Protein AF-A0A5C3EIR3-F1 (afdb_monomer)

Solvent-accessible surface area (backbone atoms only — not comparable to full-atom values): 10620 Å² total; per-residue (Å²): 134,86,90,88,82,89,87,86,74,94,68,80,76,64,66,74,54,60,72,63,58,62,68,70,66,74,81,75,79,90,74,88,84,87,88,82,88,86,80,96,65,89,69,74,70,72,81,65,65,80,80,52,62,70,55,54,54,47,43,76,74,45,59,93,55,76,78,65,83,28,64,60,84,53,32,44,43,56,72,42,41,52,51,50,47,52,52,52,55,52,48,52,56,49,43,53,50,48,70,72,51,36,83,71,68,54,73,65,57,48,53,53,60,64,53,86,76,83,85,77,70,91,71,66,62,56,49,88,45,71,67,56,45,53,50,52,53,51,50,50,57,52,47,51,55,52,49,54,53,36,52,51,50,51,50,52,42,56,74,71,39,39,64,73,118

Sequence (165 aa):
MKLLSVAYSAGVLGIF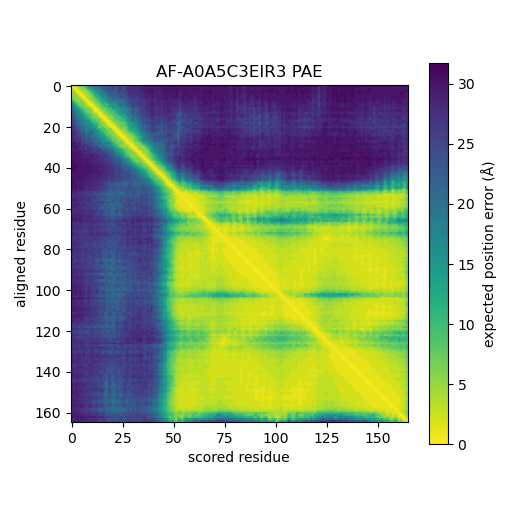VGILGSAAAVLRDHRIERRVYGSGAARRVSLAPPRLKWWDEYRALYYKKGTHPFLLGSYVVKPAYDYFRERINLLDAVRSTVLLQAQKLSPWERAVLSQPLRKWYTLGEEIESPHELDLVARNWQQDQVIMNRMEETISDIISRGALWA

Organism: NCBI:txid86804

Mean predicted aligned error: 14.61 Å

Secondary structure (DSSP, 8-state):
-------S---SSSTTTHHHHTTTGGGS-------------------PPPP-HHHHHHHHHTTT-PPPP-EETTEE-HHHHHHHHHHHHHHHHHHHHHHHH-S---HHHHHHHTSPPP------SB---HHHHHHHHHHHHHHHHHHHHHHHHHHHHHHTTTT--

pLDDT: mean 74.38, std 23.23, range [32.56, 96.69]

Foldseek 3Di:
DDDDDDDDDPDPPPPVVVVVVVVPPVPPPPDDDDDDDDDDDPPVPPVQDPPPPLLVVLCVLPQPPAQDDQDDDQFGVVVSLVSLLVNLVSLLVLLVVCVVQQPDDDPVLCVLSPDDQDNDDDDDRGHPDPVVVVVVVVSSVVNSVSSNSNSVSSVVCSNVVRSPD

Radius of gyration: 23.2 Å; Cα contacts (8 Å, |Δi|>4): 87; chains: 1; bounding box: 62×33×74 Å

Structure (mmCIF, N/CA/C/O backbone):
data_AF-A0A5C3EIR3-F1
#
_entry.id   AF-A0A5C3EIR3-F1
#
loop_
_atom_site.group_PDB
_atom_site.id
_atom_site.type_symbol
_atom_site.label_atom_id
_atom_site.label_alt_id
_atom_site.label_comp_id
_atom_site.label_asym_id
_atom_site.label_entity_id
_atom_site.label_seq_id
_atom_site.pdbx_PDB_ins_code
_atom_site.Cartn_x
_atom_site.Cartn_y
_atom_site.Cartn_z
_atom_site.occupancy
_atom_site.B_iso_or_equiv
_atom_site.auth_seq_id
_atom_site.auth_comp_id
_atom_site.auth_asym_id
_atom_site.auth_atom_id
_atom_site.pdbx_PDB_model_num
ATOM 1 N N . MET A 1 1 ? -34.088 3.383 -45.456 1.00 36.81 1 MET A N 1
ATOM 2 C CA . MET A 1 1 ? -33.790 1.933 -45.465 1.00 36.81 1 MET A CA 1
ATOM 3 C C . MET A 1 1 ? -32.778 1.639 -44.356 1.00 36.81 1 MET A C 1
ATOM 5 O O . MET A 1 1 ? -31.730 2.255 -44.397 1.00 36.81 1 MET A O 1
ATOM 9 N N . LYS A 1 2 ? -33.163 0.771 -43.393 1.00 35.75 2 LYS A N 1
ATOM 10 C CA . LYS A 1 2 ? -32.386 -0.091 -42.448 1.00 35.75 2 LYS A CA 1
ATOM 11 C C . LYS A 1 2 ? -31.146 0.520 -41.737 1.00 35.75 2 LYS A C 1
ATOM 13 O O . LYS A 1 2 ? -30.183 0.826 -42.416 1.00 35.75 2 LYS A O 1
ATOM 18 N N . LEU A 1 3 ? -31.129 0.853 -40.432 1.00 44.53 3 LEU A N 1
ATOM 19 C CA . LEU A 1 3 ? -31.209 0.095 -39.147 1.00 44.53 3 LEU A CA 1
ATOM 20 C C . LEU A 1 3 ? -30.038 -0.860 -38.815 1.00 44.53 3 LEU A C 1
ATOM 22 O O . LEU A 1 3 ? -29.705 -1.717 -39.627 1.00 44.53 3 LEU A O 1
ATOM 26 N N . LEU A 1 4 ? -29.608 -0.756 -37.537 1.00 40.31 4 LEU A N 1
ATOM 27 C CA . LEU A 1 4 ? -28.629 -1.518 -36.719 1.00 40.31 4 LEU A CA 1
ATOM 28 C C . LEU A 1 4 ? -27.206 -0.909 -36.700 1.00 40.31 4 LEU A C 1
ATOM 30 O O . LEU A 1 4 ? -26.658 -0.615 -37.748 1.00 40.31 4 LEU A O 1
ATOM 34 N N . SER A 1 5 ? -26.536 -0.667 -35.567 1.00 36.72 5 SER A N 1
ATOM 35 C CA . SER A 1 5 ? -26.696 -1.220 -34.218 1.00 36.72 5 SER A CA 1
ATOM 36 C C . SER A 1 5 ? -26.199 -0.239 -33.145 1.00 36.72 5 SER A C 1
ATOM 38 O O . SER A 1 5 ? -25.048 0.190 -33.153 1.00 36.72 5 SER A O 1
ATOM 40 N N . VAL A 1 6 ? -27.089 0.055 -32.201 1.00 48.62 6 VAL A N 1
ATOM 41 C CA . VAL A 1 6 ? -26.815 0.551 -30.849 1.00 48.62 6 VAL A CA 1
ATOM 42 C C . VAL A 1 6 ? -26.423 -0.651 -29.993 1.00 48.62 6 VAL A C 1
ATOM 44 O O . VAL A 1 6 ? -27.168 -1.623 -29.995 1.00 48.62 6 VAL A O 1
ATOM 47 N N . ALA A 1 7 ? -25.312 -0.569 -29.259 1.00 46.72 7 ALA A N 1
ATOM 48 C CA . ALA A 1 7 ? -25.118 -1.131 -27.912 1.00 46.72 7 ALA A CA 1
ATOM 49 C C . ALA A 1 7 ? -23.619 -1.187 -27.597 1.00 46.72 7 ALA A C 1
ATOM 51 O O . ALA A 1 7 ? -22.901 -1.903 -28.273 1.00 46.72 7 ALA A O 1
ATOM 52 N N . TYR A 1 8 ? -23.182 -0.412 -26.605 1.00 38.53 8 TYR A N 1
ATOM 53 C CA . TYR A 1 8 ? -22.148 -0.701 -25.593 1.00 38.53 8 TYR A CA 1
ATOM 54 C C . TYR A 1 8 ? -21.995 0.616 -24.804 1.00 38.53 8 TYR A C 1
ATOM 56 O O . TYR A 1 8 ? -21.283 1.535 -25.190 1.00 38.53 8 TYR A O 1
ATOM 64 N N . SER A 1 9 ? -22.924 0.860 -23.870 1.00 37.66 9 SER A N 1
ATOM 65 C CA . SER A 1 9 ? -22.756 0.601 -22.422 1.00 37.66 9 SER A CA 1
ATOM 66 C C . SER A 1 9 ? -22.207 1.848 -21.708 1.00 37.66 9 SER A C 1
ATOM 68 O O . SER A 1 9 ? -21.007 1.995 -21.537 1.00 37.66 9 SER A O 1
ATOM 70 N N . ALA A 1 10 ? -23.001 2.840 -21.291 1.00 41.22 10 ALA A N 1
ATOM 71 C CA . ALA A 1 10 ? -24.052 2.790 -20.257 1.00 41.22 10 ALA A CA 1
ATOM 72 C C . ALA A 1 10 ? -23.677 2.053 -18.943 1.00 41.22 10 ALA A C 1
ATOM 74 O O . ALA A 1 10 ? -24.547 1.799 -18.119 1.00 41.22 10 ALA A O 1
ATOM 75 N N . GLY A 1 11 ? -22.396 1.725 -18.722 1.00 37.22 11 GLY A N 1
ATOM 76 C CA . GLY A 1 11 ? -21.934 0.966 -17.547 1.00 37.22 11 GLY A CA 1
ATOM 77 C C . GLY A 1 11 ? -21.331 1.795 -16.408 1.00 37.22 11 GLY A C 1
ATOM 78 O O . GLY A 1 11 ? -21.118 1.267 -15.324 1.00 37.22 11 GLY A O 1
ATOM 79 N N . VAL A 1 12 ? -21.056 3.086 -16.615 1.00 40.94 12 VAL A N 1
ATOM 80 C CA . VAL A 1 12 ? -20.220 3.862 -15.673 1.00 40.94 12 VAL A CA 1
ATOM 81 C C . VAL A 1 12 ? -21.031 4.766 -14.732 1.00 40.94 12 VAL A C 1
ATOM 83 O O . VAL A 1 12 ? -20.538 5.151 -13.679 1.00 40.94 12 VAL A O 1
ATOM 86 N N . LEU A 1 13 ? -22.311 5.033 -15.021 1.00 36.94 13 LEU A N 1
ATOM 87 C CA . LEU A 1 13 ? -23.157 5.866 -14.148 1.00 36.94 13 LEU A CA 1
ATOM 88 C C . LEU A 1 13 ? -24.006 5.088 -13.122 1.00 36.94 13 LEU A C 1
ATOM 90 O O . LEU A 1 13 ? -24.631 5.703 -12.263 1.00 36.94 13 LEU A O 1
ATOM 94 N N . GLY A 1 14 ? -24.022 3.751 -13.168 1.00 34.28 14 GLY A N 1
ATOM 95 C CA . GLY A 1 14 ? -24.843 2.918 -12.273 1.00 34.28 14 GLY A CA 1
ATOM 96 C C . GLY A 1 14 ? -24.216 2.599 -10.910 1.00 34.28 14 GLY A C 1
ATOM 97 O O . GLY A 1 14 ? -24.922 2.191 -9.992 1.00 34.28 14 GLY A O 1
ATOM 98 N N . ILE A 1 15 ? -22.904 2.796 -10.744 1.00 43.31 15 ILE A N 1
ATOM 99 C CA . ILE A 1 15 ? -22.190 2.358 -9.531 1.00 43.31 15 ILE A CA 1
ATOM 100 C C . ILE A 1 15 ? -22.270 3.401 -8.401 1.00 43.31 15 ILE A C 1
ATOM 102 O O . ILE A 1 15 ? -22.259 3.039 -7.227 1.00 43.31 15 ILE A O 1
ATOM 106 N N . PHE A 1 16 ? -22.467 4.685 -8.717 1.00 38.62 16 PHE A N 1
ATOM 107 C CA . PHE A 1 16 ? -22.550 5.736 -7.692 1.00 38.62 16 PHE A CA 1
ATOM 108 C C . PHE A 1 16 ? -23.913 5.833 -6.984 1.00 38.62 16 PHE A C 1
ATOM 110 O O . PHE A 1 16 ? -23.990 6.387 -5.890 1.00 38.62 16 PHE A O 1
ATOM 117 N N . VAL A 1 17 ? -24.980 5.242 -7.535 1.00 42.56 17 VAL A N 1
ATOM 118 C CA . VAL A 1 17 ? -26.323 5.277 -6.916 1.00 42.56 17 VAL A CA 1
ATOM 119 C C . VAL A 1 17 ? -26.560 4.092 -5.960 1.00 42.56 17 VAL A C 1
ATOM 121 O O . VAL A 1 17 ? -27.359 4.197 -5.028 1.00 42.56 17 VAL A O 1
ATOM 124 N N . GLY A 1 18 ? -25.811 2.990 -6.095 1.00 34.69 18 GLY A N 1
ATOM 125 C CA . GLY A 1 18 ? -25.951 1.806 -5.229 1.00 34.69 18 GLY A CA 1
ATOM 126 C C . GLY A 1 18 ? -25.508 2.014 -3.772 1.00 34.69 18 GLY A C 1
ATOM 127 O O . GLY A 1 18 ? -26.026 1.362 -2.863 1.00 34.69 18 GLY A O 1
ATOM 128 N N . ILE A 1 19 ? -24.595 2.959 -3.528 1.00 44.84 19 ILE A N 1
ATOM 129 C CA . ILE A 1 19 ? -24.066 3.235 -2.181 1.00 44.84 19 ILE A CA 1
ATOM 130 C C . ILE A 1 19 ? -25.029 4.122 -1.370 1.00 44.84 19 ILE A C 1
ATOM 132 O O . ILE A 1 19 ? -25.118 3.972 -0.155 1.00 44.84 19 ILE A O 1
ATOM 136 N N . LEU A 1 20 ? -25.825 4.978 -2.023 1.00 42.44 20 LEU A N 1
ATOM 137 C CA . LEU A 1 20 ? -26.795 5.854 -1.345 1.00 42.44 20 LEU A CA 1
ATOM 138 C C . LEU A 1 20 ? -28.186 5.214 -1.174 1.00 42.44 20 LEU A C 1
ATOM 140 O O . LEU A 1 20 ? -28.851 5.470 -0.172 1.00 42.44 20 LEU A O 1
ATOM 144 N N . GLY A 1 21 ? -28.620 4.333 -2.086 1.00 32.56 21 GLY A N 1
ATOM 145 C CA . GLY A 1 21 ? -29.926 3.655 -1.985 1.00 32.56 21 GLY A CA 1
ATOM 146 C C . GLY A 1 21 ? -30.035 2.639 -0.837 1.00 32.56 21 GLY A C 1
ATOM 147 O O . GLY A 1 21 ? -31.119 2.409 -0.303 1.00 32.56 21 GLY A O 1
ATOM 148 N N . SER A 1 22 ? -28.906 2.078 -0.399 1.00 45.19 22 SER A N 1
ATOM 149 C CA . SER A 1 22 ? -28.861 1.068 0.668 1.00 45.19 22 SER A CA 1
ATOM 150 C C . SER A 1 22 ? -29.111 1.646 2.071 1.00 45.19 22 SER A C 1
ATOM 152 O O . SER A 1 22 ? -29.407 0.896 2.996 1.00 45.19 22 SER A O 1
ATOM 154 N N . ALA A 1 23 ? -29.044 2.972 2.238 1.00 41.47 23 ALA A N 1
ATOM 155 C CA . ALA A 1 23 ? -29.303 3.633 3.518 1.00 41.47 23 ALA A CA 1
ATOM 156 C C . ALA A 1 23 ? -30.805 3.841 3.805 1.00 41.47 23 ALA A C 1
ATOM 158 O O . ALA A 1 23 ? -31.204 3.902 4.965 1.00 41.47 23 ALA A O 1
ATOM 159 N N . ALA A 1 24 ? -31.659 3.913 2.775 1.00 41.22 24 ALA A N 1
ATOM 160 C CA . ALA A 1 24 ? -33.085 4.216 2.948 1.00 41.22 24 ALA A CA 1
ATOM 161 C C . ALA A 1 24 ? -33.969 2.971 3.172 1.00 41.22 24 ALA A C 1
ATOM 163 O O . ALA A 1 24 ? -35.040 3.075 3.767 1.00 41.22 24 ALA A O 1
ATOM 164 N N . ALA A 1 25 ? -33.534 1.784 2.735 1.00 41.75 25 ALA A N 1
ATOM 165 C CA . ALA A 1 25 ? -34.332 0.556 2.839 1.00 41.75 25 ALA A CA 1
ATOM 166 C C . ALA A 1 25 ? -34.239 -0.147 4.210 1.00 41.75 25 ALA A C 1
ATOM 168 O O . ALA A 1 25 ? -35.088 -0.972 4.537 1.00 41.75 25 ALA A O 1
ATOM 169 N N . VAL A 1 26 ? -33.250 0.198 5.041 1.00 44.34 26 VAL A N 1
ATOM 170 C CA . VAL A 1 26 ? -32.975 -0.481 6.325 1.00 44.34 26 VAL A CA 1
ATOM 171 C C . VAL A 1 26 ? -33.913 -0.034 7.462 1.00 44.34 26 VAL A C 1
ATOM 173 O O . VAL A 1 26 ? -33.954 -0.659 8.516 1.00 44.34 26 VAL A O 1
ATOM 176 N N . LEU A 1 27 ? -34.747 0.992 7.258 1.00 43.38 27 LEU A N 1
ATOM 177 C CA . LEU A 1 27 ? -35.650 1.514 8.296 1.00 43.38 27 LEU A CA 1
ATOM 178 C C . LEU A 1 27 ? -37.071 0.923 8.297 1.00 43.38 27 LEU A C 1
ATOM 180 O O . LEU A 1 27 ? -37.909 1.399 9.061 1.00 43.38 27 LEU A O 1
ATOM 184 N N . ARG A 1 28 ? -37.383 -0.092 7.474 1.00 39.91 28 ARG A N 1
ATOM 185 C CA . ARG A 1 28 ? -38.780 -0.548 7.309 1.00 39.91 28 ARG A CA 1
ATOM 186 C C . ARG A 1 28 ? -39.146 -1.932 7.840 1.00 39.91 28 ARG A C 1
ATOM 188 O O . ARG A 1 28 ? -40.328 -2.250 7.787 1.00 39.91 28 ARG A O 1
ATOM 195 N N . ASP A 1 29 ? -38.218 -2.703 8.405 1.00 39.00 29 ASP A N 1
ATOM 196 C CA . ASP A 1 29 ? -38.498 -4.112 8.740 1.00 39.00 29 ASP A CA 1
ATOM 197 C C . ASP A 1 29 ? -38.213 -4.480 10.207 1.00 39.00 29 ASP A C 1
ATOM 199 O O . ASP A 1 29 ? -37.536 -5.449 10.548 1.00 39.00 29 ASP A O 1
ATOM 203 N N . HIS A 1 30 ? -38.760 -3.674 11.119 1.00 37.44 30 HIS A N 1
ATOM 204 C CA . HIS A 1 30 ? -38.898 -4.039 12.529 1.00 37.44 30 HIS A CA 1
ATOM 205 C C . HIS A 1 30 ? -40.366 -4.193 12.900 1.00 37.44 30 HIS A C 1
ATOM 207 O O . HIS A 1 30 ? -40.964 -3.387 13.615 1.00 37.44 30 HIS A O 1
ATOM 213 N N . ARG A 1 31 ? -40.951 -5.292 12.435 1.00 44.78 31 ARG A N 1
ATOM 214 C CA . ARG A 1 31 ? -42.140 -5.861 13.054 1.00 44.78 31 ARG A CA 1
ATOM 215 C C . ARG A 1 31 ? -42.058 -7.375 12.929 1.00 44.78 31 ARG A C 1
ATOM 217 O O . ARG A 1 31 ? -41.754 -7.846 11.846 1.00 44.78 31 ARG A O 1
ATOM 224 N N . ILE A 1 32 ? -42.445 -8.067 14.013 1.00 37.16 32 ILE A N 1
ATOM 225 C CA . ILE A 1 32 ? -42.736 -9.517 14.089 1.00 37.16 32 ILE A CA 1
ATOM 226 C C . ILE A 1 32 ? -41.440 -10.336 14.336 1.00 37.16 32 ILE A C 1
ATOM 228 O O . ILE A 1 32 ? -40.509 -10.258 13.557 1.00 37.16 32 ILE A O 1
ATOM 232 N N . GLU A 1 33 ? -41.213 -11.084 15.424 1.00 35.44 33 GLU A N 1
ATOM 233 C CA . GLU A 1 33 ? -42.087 -11.695 16.430 1.00 35.44 33 GLU A CA 1
ATOM 234 C C . GLU A 1 33 ? -41.281 -12.079 17.693 1.00 35.44 33 GLU A C 1
ATOM 236 O O . GLU A 1 33 ? -40.107 -12.441 17.627 1.00 35.44 33 GLU A O 1
ATOM 241 N N . ARG A 1 34 ? -41.930 -12.019 18.865 1.00 45.19 34 ARG A N 1
ATOM 242 C CA . ARG A 1 34 ? -41.465 -12.649 20.114 1.00 45.19 34 ARG A CA 1
ATOM 243 C C . ARG A 1 34 ? -42.017 -14.076 20.216 1.00 45.19 34 ARG A C 1
ATOM 245 O O . ARG A 1 34 ? -43.145 -14.303 19.790 1.00 45.19 34 ARG A O 1
ATOM 252 N N . ARG A 1 35 ? -41.306 -14.895 21.014 1.00 37.91 35 ARG A N 1
ATOM 253 C CA . ARG A 1 35 ? -41.561 -16.271 21.530 1.00 37.91 35 ARG A CA 1
ATOM 254 C C . ARG A 1 35 ? -40.723 -17.307 20.753 1.00 37.91 35 ARG A C 1
ATOM 256 O O . ARG A 1 35 ? -40.674 -17.241 19.542 1.00 37.91 35 ARG A O 1
ATOM 263 N N . VAL A 1 36 ? -39.990 -18.250 21.354 1.00 38.78 36 VAL A N 1
ATOM 264 C CA . VAL A 1 36 ? -40.241 -19.094 22.539 1.00 38.78 36 VAL A CA 1
ATOM 265 C C . VAL A 1 36 ? -38.909 -19.481 23.233 1.00 38.78 36 VAL A C 1
ATOM 267 O O . VAL A 1 36 ? -37.853 -19.519 22.612 1.00 38.78 36 VAL A O 1
ATOM 270 N N . TYR A 1 37 ? -39.012 -19.758 24.537 1.00 37.47 37 TYR A N 1
ATOM 271 C CA . TYR A 1 37 ? -38.039 -20.304 25.498 1.00 37.47 37 TYR A CA 1
ATOM 272 C C . TYR A 1 37 ? -37.248 -21.560 25.062 1.00 37.47 37 TYR A C 1
ATOM 274 O O . TYR A 1 37 ? -37.804 -22.430 24.400 1.00 37.47 37 TYR A O 1
ATOM 282 N N . GLY A 1 38 ? -36.047 -21.756 25.639 1.00 34.69 38 GLY A N 1
ATOM 283 C CA . GLY A 1 38 ? -35.585 -23.105 26.019 1.00 34.69 38 GLY A CA 1
ATOM 284 C C . GLY A 1 38 ? -34.084 -23.420 25.915 1.00 34.69 38 GLY A C 1
ATOM 285 O O . GLY A 1 38 ? -33.557 -23.608 24.829 1.00 34.69 38 GLY A O 1
ATOM 286 N N . SER A 1 39 ? -33.464 -23.657 27.078 1.00 38.12 39 SER A N 1
ATOM 287 C CA . SER A 1 39 ? -32.216 -24.411 27.327 1.00 38.12 39 SER A CA 1
ATOM 288 C C . SER A 1 39 ? -30.853 -23.715 27.119 1.00 38.12 39 SER A C 1
ATOM 290 O O . SER A 1 39 ? -30.321 -23.562 26.028 1.00 38.12 39 SER A O 1
ATOM 292 N N . GLY A 1 40 ? -30.222 -23.367 28.244 1.00 43.53 40 GLY A N 1
ATOM 293 C CA . GLY A 1 40 ? -29.176 -24.252 28.766 1.00 43.53 40 GLY A CA 1
ATOM 294 C C . GLY A 1 40 ? -27.875 -24.387 27.978 1.00 43.53 40 GLY A C 1
ATOM 295 O O . GLY A 1 40 ? -27.232 -25.421 28.071 1.00 43.53 40 GLY A O 1
ATOM 296 N N . ALA A 1 41 ? -27.443 -23.364 27.254 1.00 38.25 41 ALA A N 1
ATOM 297 C CA . ALA A 1 41 ? -26.027 -23.153 26.999 1.00 38.25 41 ALA A CA 1
ATOM 298 C C . ALA A 1 41 ? -25.824 -21.652 26.866 1.00 38.25 41 ALA A C 1
ATOM 300 O O . ALA A 1 41 ? -26.372 -21.029 25.957 1.00 38.25 41 ALA A O 1
ATOM 301 N N . ALA A 1 42 ? -25.026 -21.060 27.753 1.00 41.06 42 ALA A N 1
ATOM 302 C CA . ALA A 1 42 ? -24.407 -19.780 27.465 1.00 41.06 42 ALA A CA 1
ATOM 303 C C . ALA A 1 42 ? -23.459 -20.007 26.280 1.00 41.06 42 ALA A C 1
ATOM 305 O O . ALA A 1 42 ? -22.248 -20.158 26.439 1.00 41.06 42 ALA A O 1
ATOM 306 N N . ARG A 1 43 ? -24.026 -20.082 25.067 1.00 38.00 43 ARG A N 1
ATOM 307 C CA . ARG A 1 43 ? -23.308 -19.807 23.837 1.00 38.00 43 ARG A CA 1
ATOM 308 C C . ARG A 1 43 ? -22.777 -18.413 24.103 1.00 38.00 43 ARG A C 1
ATOM 310 O O . ARG A 1 43 ? -23.543 -17.451 24.110 1.00 38.00 43 ARG A O 1
ATOM 317 N N . ARG A 1 44 ? -21.484 -18.315 24.418 1.00 39.16 44 ARG A N 1
ATOM 318 C CA . ARG A 1 44 ? -20.749 -17.079 24.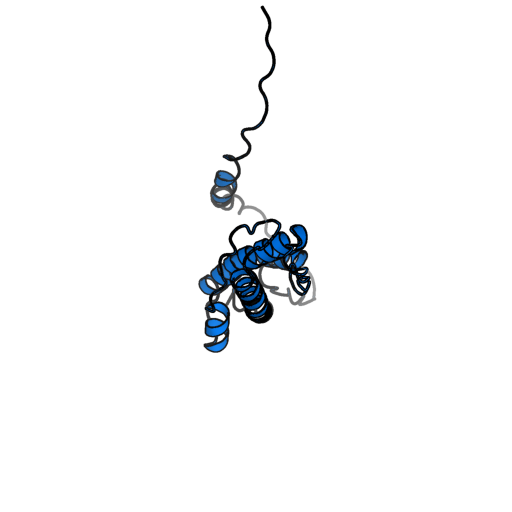208 1.00 39.16 44 ARG A CA 1
ATOM 319 C C . ARG A 1 44 ? -20.986 -16.807 22.733 1.00 39.16 44 ARG A C 1
ATOM 321 O O . ARG A 1 44 ? -20.346 -17.420 21.883 1.00 39.16 44 ARG A O 1
ATOM 328 N N . VAL A 1 45 ? -22.014 -16.016 22.431 1.00 35.59 45 VAL A N 1
ATOM 329 C CA . VAL A 1 45 ? -22.129 -15.347 21.153 1.00 35.59 45 VAL A CA 1
ATOM 330 C C . VAL A 1 45 ? -20.843 -14.564 21.150 1.00 35.59 45 VAL A C 1
ATOM 332 O O . VAL A 1 45 ? -20.686 -13.610 21.908 1.00 35.59 45 VAL A O 1
ATOM 335 N N . SER A 1 46 ? -19.852 -15.109 20.450 1.00 40.34 46 SER A N 1
ATOM 336 C 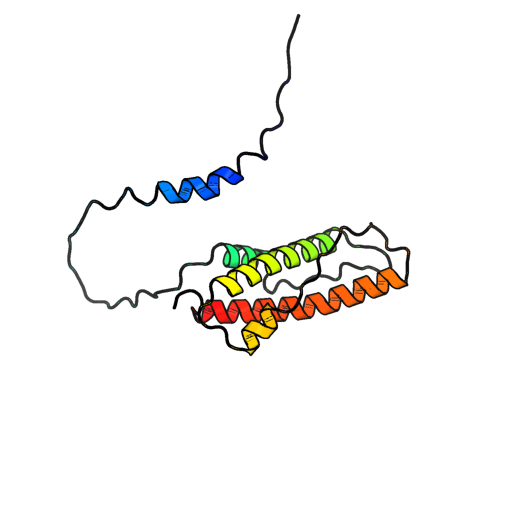CA . SER A 1 46 ? -18.685 -14.347 20.088 1.00 40.34 46 SER A CA 1
ATOM 337 C C . SER A 1 46 ? -19.285 -13.110 19.446 1.00 40.34 46 SER A C 1
ATOM 339 O O . SER A 1 46 ? -19.862 -13.198 18.361 1.00 40.34 46 SER A O 1
ATOM 341 N N . LEU A 1 47 ? -19.245 -11.993 20.175 1.00 42.09 47 LEU A N 1
ATOM 342 C CA . LEU A 1 47 ? -19.402 -10.642 19.659 1.00 42.09 47 LEU A CA 1
ATOM 343 C C . LEU A 1 47 ? -18.186 -10.408 18.763 1.00 42.09 47 LEU A C 1
ATOM 345 O O . LEU A 1 47 ? -17.350 -9.551 19.028 1.00 42.09 47 LEU A O 1
ATOM 349 N N . ALA A 1 48 ? -18.021 -11.279 17.765 1.00 47.88 48 ALA A N 1
ATOM 350 C CA . ALA A 1 48 ? -17.028 -11.124 16.748 1.00 47.88 48 ALA A CA 1
ATOM 351 C C . ALA A 1 48 ? -17.364 -9.767 16.139 1.00 47.88 48 ALA A C 1
ATOM 353 O O . ALA A 1 48 ? -18.517 -9.564 15.734 1.00 47.88 48 ALA A O 1
ATOM 354 N N . PRO A 1 49 ? -16.415 -8.826 16.159 1.00 53.81 49 PRO A N 1
ATOM 355 C CA . PRO A 1 49 ? -16.651 -7.521 15.589 1.00 53.81 49 PRO A CA 1
ATOM 356 C C . PRO A 1 49 ? -17.220 -7.665 14.168 1.00 53.81 49 PRO A C 1
ATOM 358 O O . PRO A 1 49 ? -16.850 -8.626 13.477 1.00 53.81 49 PRO A O 1
ATOM 361 N N . PRO A 1 50 ? -18.128 -6.770 13.729 1.00 56.56 50 PRO A N 1
ATOM 362 C CA . PRO A 1 50 ? -18.689 -6.824 12.387 1.00 56.56 50 PRO A CA 1
ATOM 363 C C . PRO A 1 50 ? -17.568 -7.040 11.369 1.00 56.56 50 PRO A C 1
ATOM 365 O O . PRO A 1 50 ? -16.526 -6.386 11.429 1.00 56.56 50 PRO A O 1
ATOM 368 N N . ARG A 1 51 ? -17.740 -8.002 10.458 1.00 62.66 51 ARG A N 1
ATOM 369 C CA . ARG A 1 51 ? -16.713 -8.271 9.450 1.00 62.66 51 ARG A CA 1
ATOM 370 C C . ARG A 1 51 ? -16.531 -7.029 8.588 1.00 62.66 51 ARG A C 1
ATOM 372 O O . ARG A 1 51 ? -17.468 -6.563 7.940 1.00 62.66 51 ARG A O 1
ATOM 379 N N . LEU A 1 52 ? -15.317 -6.496 8.588 1.00 74.25 52 LEU A N 1
ATOM 380 C CA . LEU A 1 52 ? -14.926 -5.389 7.730 1.00 74.25 52 LEU A CA 1
ATOM 381 C C . LEU A 1 52 ? -14.793 -5.945 6.322 1.00 74.25 52 LEU A C 1
ATOM 383 O O . LEU A 1 52 ? -13.731 -6.434 5.950 1.00 74.25 52 LEU A O 1
ATOM 387 N N . LYS A 1 53 ? -15.884 -5.899 5.554 1.00 80.25 53 LYS A N 1
ATOM 388 C CA . LYS A 1 53 ? -15.932 -6.471 4.203 1.00 80.25 53 LYS A CA 1
ATOM 389 C C . LYS A 1 53 ? -14.746 -6.010 3.345 1.00 80.25 53 LYS A C 1
ATOM 391 O O . LYS A 1 53 ? -14.107 -6.833 2.705 1.00 80.25 53 LYS A O 1
ATOM 396 N N . TRP A 1 54 ? -14.389 -4.729 3.435 1.00 82.38 54 TRP A N 1
ATOM 397 C CA . TRP A 1 54 ? -13.234 -4.147 2.748 1.00 82.38 54 TRP A CA 1
ATOM 398 C C . TRP A 1 54 ? -11.888 -4.739 3.199 1.00 82.38 54 TRP A C 1
ATOM 400 O O . TRP A 1 54 ? -10.980 -4.890 2.386 1.00 82.38 54 TRP A O 1
ATOM 410 N N . TRP A 1 55 ? -11.736 -5.092 4.479 1.00 87.94 55 TRP A N 1
ATOM 411 C CA . TRP A 1 55 ? -10.505 -5.695 5.000 1.00 87.94 55 TRP A CA 1
ATOM 412 C C . TRP A 1 55 ? -10.399 -7.146 4.571 1.00 87.94 55 TRP A C 1
ATOM 414 O O . TRP A 1 55 ? -9.325 -7.596 4.193 1.00 87.94 55 TRP A O 1
ATOM 424 N N . ASP A 1 56 ? -11.513 -7.872 4.615 1.00 86.56 56 ASP A N 1
ATOM 425 C CA . ASP A 1 56 ? -11.572 -9.258 4.168 1.00 86.56 56 ASP A CA 1
ATOM 426 C C . ASP A 1 56 ? -11.288 -9.352 2.658 1.00 86.56 56 ASP A C 1
ATOM 428 O O . ASP A 1 56 ? -10.500 -10.201 2.241 1.00 86.56 56 ASP A O 1
ATOM 432 N N . GLU A 1 57 ? -11.844 -8.439 1.853 1.00 84.62 57 GLU A N 1
ATOM 433 C CA . GLU A 1 57 ? -11.547 -8.298 0.420 1.00 84.62 57 GLU A CA 1
ATOM 434 C C . GLU A 1 57 ? -10.063 -7.981 0.184 1.00 84.62 57 GLU A C 1
ATOM 436 O O . GLU A 1 57 ? -9.389 -8.693 -0.565 1.00 84.62 57 GLU A O 1
ATOM 441 N N . TYR A 1 58 ? -9.516 -6.981 0.885 1.00 88.00 58 TYR A N 1
ATOM 442 C CA . TYR A 1 58 ? -8.092 -6.652 0.811 1.00 88.00 58 TYR A CA 1
ATOM 443 C C . TYR A 1 58 ? -7.210 -7.849 1.182 1.00 88.00 58 TYR A C 1
ATOM 445 O O . TYR A 1 58 ? -6.261 -8.185 0.473 1.00 88.00 58 TYR A O 1
ATOM 453 N N . ARG A 1 59 ? -7.529 -8.534 2.284 1.00 88.81 59 ARG A N 1
ATOM 454 C CA . ARG A 1 59 ? -6.760 -9.679 2.773 1.00 88.81 59 ARG A CA 1
ATOM 455 C C . ARG A 1 59 ? -6.788 -10.854 1.820 1.00 88.81 59 ARG A C 1
ATOM 457 O O . ARG A 1 59 ? -5.754 -11.488 1.624 1.00 88.81 59 ARG A O 1
ATOM 464 N N . ALA A 1 60 ? -7.949 -11.143 1.241 1.00 86.88 60 ALA A N 1
ATOM 465 C CA . ALA A 1 60 ? -8.093 -12.204 0.258 1.00 86.88 60 ALA A CA 1
ATOM 466 C C . ALA A 1 60 ? -7.204 -11.953 -0.967 1.00 86.88 60 ALA A C 1
ATOM 468 O O . ALA A 1 60 ? -6.664 -12.903 -1.535 1.00 86.88 60 ALA A O 1
ATOM 469 N N . LEU A 1 61 ? -7.006 -10.690 -1.352 1.00 85.25 61 LEU A N 1
ATOM 470 C CA . LEU A 1 61 ? -6.232 -10.317 -2.532 1.00 85.25 61 LEU A CA 1
ATOM 471 C C . LEU A 1 61 ? -4.738 -10.117 -2.259 1.00 85.25 61 LEU A C 1
ATOM 473 O O . LEU A 1 61 ? -3.945 -10.601 -3.063 1.00 85.25 61 LEU A O 1
ATOM 477 N N . TYR A 1 62 ? -4.354 -9.505 -1.132 1.00 87.19 62 TYR A N 1
ATOM 478 C CA . TYR A 1 62 ? -3.015 -8.918 -0.955 1.00 87.19 62 TYR A CA 1
ATOM 479 C C . TYR A 1 62 ? -2.277 -9.271 0.341 1.00 87.19 62 TYR A C 1
ATOM 481 O O . TYR A 1 62 ? -1.049 -9.348 0.341 1.00 87.19 62 TYR A O 1
ATOM 489 N N . TYR A 1 63 ? -2.982 -9.475 1.454 1.00 80.38 63 TYR A N 1
ATOM 490 C CA . TYR A 1 63 ? -2.331 -9.580 2.766 1.00 80.38 63 TYR A CA 1
ATOM 491 C C . TYR A 1 63 ? -1.399 -10.789 2.853 1.00 80.38 63 TYR A C 1
ATOM 493 O O . TYR A 1 63 ? -1.801 -11.918 2.564 1.00 80.38 63 TYR A O 1
ATOM 501 N N . LYS A 1 64 ? -0.148 -10.547 3.269 1.00 76.31 64 LYS A N 1
ATOM 502 C CA . LYS A 1 64 ? 0.943 -11.545 3.318 1.00 76.31 64 LYS A CA 1
ATOM 503 C C . LYS A 1 64 ? 1.274 -12.222 1.982 1.00 76.31 64 LYS A C 1
ATOM 505 O O . LYS A 1 64 ? 2.121 -13.113 1.943 1.00 76.31 64 LYS A O 1
ATOM 510 N N . LYS A 1 65 ? 0.672 -11.789 0.875 1.00 74.38 65 LYS A N 1
ATOM 511 C CA . LYS A 1 65 ? 1.101 -12.158 -0.472 1.00 74.38 65 LYS A CA 1
ATOM 512 C C . LYS A 1 65 ? 2.197 -11.171 -0.841 1.00 74.38 65 LYS A C 1
ATOM 514 O O . LYS A 1 65 ? 1.914 -10.033 -1.214 1.00 74.38 65 LYS A O 1
ATOM 519 N N . GLY A 1 66 ? 3.452 -11.567 -0.618 1.00 68.94 66 GLY A N 1
ATOM 520 C CA . GLY A 1 66 ? 4.613 -10.730 -0.932 1.00 68.94 66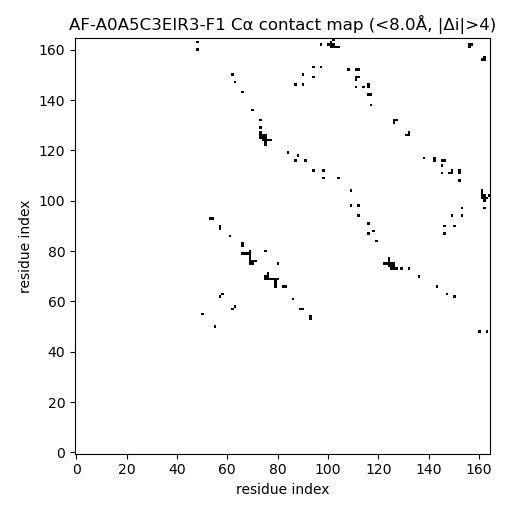 GLY A CA 1
ATOM 521 C C . GLY A 1 66 ? 4.508 -10.143 -2.342 1.00 68.94 66 GLY A C 1
ATOM 522 O O . GLY A 1 66 ? 3.900 -10.748 -3.224 1.00 68.94 66 GLY A O 1
ATOM 523 N N . THR A 1 67 ? 5.056 -8.951 -2.575 1.00 72.12 67 THR A N 1
ATOM 524 C CA . THR A 1 67 ? 5.137 -8.453 -3.952 1.00 72.12 67 THR A CA 1
ATOM 525 C C . THR A 1 67 ? 6.383 -8.994 -4.614 1.00 72.12 67 THR A C 1
ATOM 527 O O . THR A 1 67 ? 7.482 -8.877 -4.066 1.00 72.12 67 THR A O 1
ATOM 530 N N . HIS A 1 68 ? 6.224 -9.522 -5.817 1.00 78.69 68 HIS A N 1
ATOM 531 C CA . HIS A 1 68 ? 7.368 -9.822 -6.656 1.00 78.69 68 HIS A CA 1
ATOM 532 C C . HIS A 1 68 ? 8.055 -8.514 -7.081 1.00 78.69 68 HIS A C 1
ATOM 534 O O . HIS A 1 68 ? 7.361 -7.518 -7.311 1.00 78.69 68 HIS A O 1
ATOM 540 N N . PRO A 1 69 ? 9.397 -8.490 -7.184 1.00 85.31 69 PRO A N 1
ATOM 541 C CA . PRO A 1 69 ? 10.092 -7.394 -7.845 1.00 85.31 69 PRO A CA 1
ATOM 542 C C . PRO A 1 69 ? 9.493 -7.176 -9.237 1.00 85.31 69 PRO A C 1
ATOM 544 O O . PRO A 1 69 ? 9.322 -8.134 -9.991 1.00 85.31 69 PRO A O 1
ATOM 547 N N . PHE A 1 70 ? 9.159 -5.929 -9.570 1.00 88.94 70 PHE A N 1
ATOM 548 C CA . PHE A 1 70 ? 8.620 -5.582 -10.888 1.00 88.94 70 PHE A CA 1
ATOM 549 C C . PHE A 1 70 ? 9.670 -4.989 -11.832 1.00 88.94 70 PHE A C 1
ATOM 551 O O . PHE A 1 70 ? 9.340 -4.660 -12.966 1.00 88.94 70 PHE A O 1
ATOM 558 N N . LEU A 1 71 ? 10.917 -4.838 -11.380 1.00 89.50 71 LEU A N 1
ATOM 559 C CA . LEU A 1 71 ? 12.039 -4.385 -12.200 1.00 89.50 71 LEU A CA 1
ATOM 560 C C . LEU A 1 71 ? 12.926 -5.575 -12.571 1.00 89.50 71 LEU A C 1
ATOM 562 O O . LEU A 1 71 ? 13.367 -6.316 -11.689 1.00 89.50 71 LEU A O 1
ATOM 566 N N . LEU A 1 72 ? 13.209 -5.727 -13.864 1.00 89.25 72 LEU A N 1
ATOM 567 C CA . LEU A 1 72 ? 14.170 -6.679 -14.416 1.00 89.25 72 LEU A CA 1
ATOM 568 C C . LEU A 1 72 ? 15.195 -5.904 -15.253 1.00 89.25 72 LEU A C 1
ATOM 570 O O . LEU A 1 72 ? 15.000 -5.667 -16.443 1.00 89.25 72 LEU A O 1
ATOM 574 N N . GLY A 1 73 ? 16.277 -5.458 -14.613 1.00 89.44 73 GLY A N 1
ATOM 575 C CA . GLY A 1 73 ? 17.154 -4.451 -15.217 1.00 89.44 73 GLY A CA 1
ATOM 576 C C . GLY A 1 73 ? 16.402 -3.127 -15.391 1.00 89.44 73 GLY A C 1
ATOM 577 O O . GLY A 1 73 ? 15.770 -2.667 -14.443 1.00 89.44 73 GLY A O 1
ATOM 578 N N . SER A 1 74 ? 16.449 -2.539 -16.591 1.00 90.00 74 SER A N 1
ATOM 579 C CA . SER A 1 74 ? 15.666 -1.350 -16.968 1.00 90.00 74 SER A CA 1
ATOM 580 C C . SER A 1 74 ? 14.201 -1.657 -17.308 1.00 90.00 74 SER A C 1
ATOM 582 O O . SER A 1 74 ? 13.395 -0.732 -17.407 1.00 90.00 74 SER A O 1
ATOM 584 N N . TYR A 1 75 ? 13.831 -2.931 -17.473 1.00 93.56 75 TYR A N 1
ATOM 585 C CA . TYR A 1 7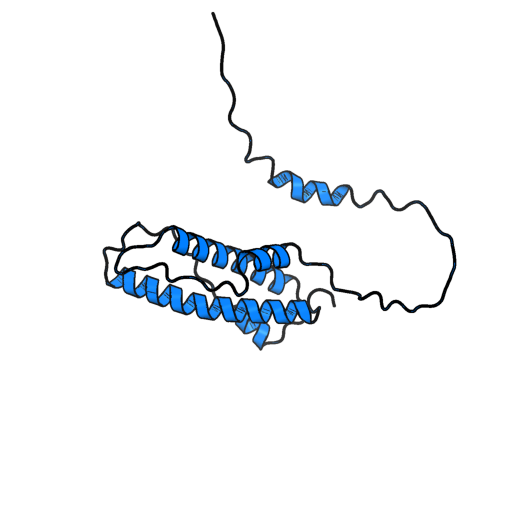5 ? 12.485 -3.320 -17.889 1.00 93.56 75 TYR A CA 1
ATOM 586 C C . TYR A 1 75 ? 11.511 -3.411 -16.719 1.00 93.56 75 TYR A C 1
ATOM 588 O O . TYR A 1 75 ? 11.824 -3.946 -15.650 1.00 93.56 75 TYR A O 1
ATOM 596 N N . VAL A 1 76 ? 10.286 -2.947 -16.957 1.00 92.56 76 VAL A N 1
ATOM 597 C CA . VAL A 1 76 ? 9.172 -3.035 -16.014 1.00 92.56 76 VAL A CA 1
ATOM 598 C C . VAL A 1 76 ? 8.311 -4.246 -16.360 1.00 92.56 76 VAL A C 1
ATOM 600 O O . VAL A 1 76 ? 7.635 -4.292 -17.387 1.00 92.56 76 VAL A O 1
ATOM 603 N N . VAL A 1 77 ? 8.256 -5.217 -15.452 1.00 94.44 77 VAL A N 1
ATOM 604 C CA . VAL A 1 77 ? 7.316 -6.339 -15.509 1.00 94.44 77 VAL A CA 1
ATOM 605 C C . VAL A 1 77 ? 5.918 -5.812 -15.173 1.00 94.44 77 VAL A C 1
ATOM 607 O O . VAL A 1 77 ? 5.503 -5.799 -14.011 1.00 94.44 77 VAL A O 1
ATOM 610 N N . LYS A 1 78 ? 5.192 -5.355 -16.202 1.00 91.62 78 LYS A N 1
ATOM 611 C CA . LYS A 1 78 ? 3.891 -4.671 -16.078 1.00 91.62 78 LYS A CA 1
ATOM 612 C C . LYS A 1 78 ? 2.900 -5.348 -15.126 1.00 91.62 78 LYS A C 1
ATOM 614 O O . LYS A 1 78 ? 2.419 -4.649 -14.239 1.00 91.62 78 LYS A O 1
ATOM 619 N N . PRO A 1 79 ? 2.652 -6.673 -15.189 1.00 91.75 79 PRO A N 1
ATOM 620 C CA . PRO A 1 79 ? 1.705 -7.309 -14.272 1.00 91.75 79 PRO A CA 1
ATOM 621 C C . PRO A 1 79 ? 2.109 -7.194 -12.796 1.00 91.75 79 PRO A C 1
ATOM 623 O O . PRO A 1 79 ? 1.264 -6.954 -11.937 1.00 91.75 79 PRO A O 1
ATOM 626 N N . ALA A 1 80 ? 3.403 -7.334 -12.487 1.00 91.12 80 ALA A N 1
ATOM 627 C CA . ALA A 1 80 ? 3.906 -7.206 -11.120 1.00 91.12 80 ALA A CA 1
ATOM 628 C C . ALA A 1 80 ? 3.851 -5.748 -10.636 1.00 91.12 80 ALA A C 1
ATOM 630 O O . ALA A 1 80 ? 3.522 -5.486 -9.478 1.00 91.12 80 ALA A O 1
ATOM 631 N N . TYR A 1 81 ? 4.133 -4.803 -11.535 1.00 92.88 81 TYR A N 1
ATOM 632 C CA . TYR A 1 81 ? 4.029 -3.373 -11.265 1.00 92.88 81 TYR A CA 1
ATOM 633 C C . TYR A 1 81 ? 2.577 -2.951 -10.991 1.00 92.88 81 TYR A C 1
ATOM 635 O O . TYR A 1 81 ? 2.305 -2.294 -9.985 1.00 92.88 81 TYR A O 1
ATOM 643 N N . ASP A 1 82 ? 1.637 -3.373 -11.839 1.00 91.75 82 ASP A N 1
ATOM 644 C CA . ASP A 1 82 ? 0.214 -3.072 -11.682 1.00 91.75 82 ASP A CA 1
ATOM 645 C C . ASP A 1 82 ? -0.345 -3.673 -10.393 1.00 91.75 82 ASP A C 1
ATOM 647 O O . ASP A 1 82 ? -1.024 -2.969 -9.648 1.00 91.75 82 ASP A O 1
ATOM 651 N N . TYR A 1 83 ? 0.025 -4.917 -10.068 1.00 91.62 83 TYR A N 1
ATOM 652 C CA . TYR A 1 83 ? -0.325 -5.551 -8.796 1.00 91.62 83 TYR A CA 1
ATOM 653 C C . TYR A 1 83 ? 0.171 -4.740 -7.590 1.00 91.62 83 TYR A C 1
ATOM 655 O O . TYR A 1 83 ? -0.570 -4.507 -6.634 1.00 91.62 83 TYR A O 1
ATOM 663 N N . PHE A 1 84 ? 1.424 -4.278 -7.622 1.00 92.88 84 PHE A N 1
ATOM 664 C CA . PHE A 1 84 ? 1.985 -3.462 -6.546 1.00 92.88 84 PHE A CA 1
ATOM 665 C C . PHE A 1 84 ? 1.279 -2.101 -6.420 1.00 92.88 84 PHE A C 1
ATOM 667 O O . PHE A 1 84 ? 0.917 -1.697 -5.312 1.00 92.88 84 PHE A O 1
ATOM 674 N N . ARG A 1 85 ? 1.020 -1.424 -7.545 1.00 92.62 85 ARG A N 1
ATOM 675 C CA . ARG A 1 85 ? 0.289 -0.151 -7.585 1.00 92.62 85 ARG A CA 1
ATOM 676 C C . ARG A 1 85 ? -1.154 -0.296 -7.097 1.00 92.62 85 ARG A C 1
ATOM 678 O O . ARG A 1 85 ? -1.654 0.572 -6.389 1.00 92.62 85 ARG A O 1
ATOM 685 N N . GLU A 1 86 ? -1.848 -1.367 -7.455 1.00 91.25 86 GLU A N 1
ATOM 686 C CA . GLU A 1 86 ? -3.204 -1.605 -6.959 1.00 91.25 86 GLU A CA 1
ATOM 687 C C . GLU A 1 86 ? -3.195 -1.854 -5.446 1.00 91.25 86 GLU A C 1
ATOM 689 O O . GLU A 1 86 ? -3.954 -1.220 -4.706 1.00 91.25 86 GLU A O 1
ATOM 694 N N . ARG A 1 87 ? -2.265 -2.691 -4.966 1.00 91.81 87 ARG A N 1
ATOM 695 C CA . ARG A 1 87 ? -2.105 -2.986 -3.537 1.00 91.81 87 ARG A CA 1
ATOM 696 C C . ARG A 1 87 ? -1.858 -1.725 -2.711 1.00 91.81 87 ARG A C 1
ATOM 698 O O . ARG A 1 87 ? -2.461 -1.593 -1.645 1.00 91.81 87 ARG A O 1
ATOM 705 N N . ILE A 1 88 ? -0.995 -0.813 -3.170 1.00 92.81 88 ILE A N 1
ATOM 706 C CA . ILE A 1 88 ? -0.689 0.418 -2.424 1.00 92.81 88 ILE A CA 1
ATOM 707 C C . ILE A 1 88 ? -1.900 1.357 -2.368 1.00 92.81 88 ILE A C 1
ATOM 709 O O . ILE A 1 88 ? -2.207 1.885 -1.303 1.00 92.81 88 ILE A O 1
ATOM 713 N N . ASN A 1 89 ? -2.644 1.494 -3.472 1.00 91.12 89 ASN A N 1
ATOM 714 C CA . ASN A 1 89 ? -3.842 2.334 -3.536 1.00 91.12 89 ASN A CA 1
ATOM 715 C C . ASN A 1 89 ? -4.952 1.809 -2.618 1.00 91.12 89 ASN A C 1
ATOM 717 O O . ASN A 1 89 ? -5.604 2.579 -1.913 1.00 91.12 89 ASN A O 1
ATOM 721 N N . LEU A 1 90 ? -5.160 0.491 -2.599 1.00 91.12 90 LEU A N 1
ATOM 722 C CA . LEU A 1 90 ? -6.145 -0.124 -1.715 1.00 91.12 90 LEU A CA 1
ATOM 723 C C . LEU A 1 90 ? -5.713 -0.046 -0.249 1.00 91.12 90 LEU A C 1
ATOM 725 O O . LEU A 1 90 ? -6.547 0.242 0.608 1.00 91.12 90 LEU A O 1
ATOM 729 N N . LEU A 1 91 ? -4.423 -0.235 0.052 1.00 92.81 91 LEU A N 1
ATOM 730 C CA . LEU A 1 91 ? -3.920 -0.074 1.417 1.00 92.81 91 LEU A CA 1
ATOM 731 C C . LEU A 1 91 ? -4.071 1.368 1.912 1.00 92.81 91 LEU A C 1
ATOM 733 O O . LEU A 1 91 ? -4.405 1.577 3.075 1.00 92.81 91 LEU A O 1
ATOM 737 N N . ASP A 1 92 ? -3.873 2.354 1.037 1.00 92.88 92 ASP A N 1
ATOM 738 C CA . ASP A 1 92 ? -4.097 3.766 1.343 1.00 92.88 92 ASP A CA 1
ATOM 739 C C . ASP A 1 92 ? -5.562 4.028 1.735 1.00 92.88 92 ASP A C 1
ATOM 741 O O . ASP A 1 92 ? -5.837 4.604 2.786 1.00 92.88 92 ASP A O 1
ATOM 745 N N . ALA A 1 93 ? -6.522 3.499 0.971 1.00 89.75 93 ALA A N 1
ATOM 746 C CA . ALA A 1 93 ? -7.943 3.601 1.314 1.00 89.75 93 ALA A CA 1
ATOM 747 C C . ALA A 1 93 ? -8.280 2.900 2.646 1.00 89.75 93 ALA A C 1
ATOM 749 O O . ALA A 1 93 ? -9.033 3.428 3.478 1.00 89.75 93 ALA A O 1
ATOM 750 N N . VAL A 1 94 ? -7.691 1.724 2.880 1.00 91.19 94 VAL A N 1
ATOM 751 C CA . VAL A 1 94 ? -7.844 0.968 4.127 1.00 91.19 94 VAL A CA 1
ATOM 752 C C . VAL A 1 94 ? -7.292 1.751 5.321 1.00 91.19 94 VAL A C 1
ATOM 754 O O . VAL A 1 94 ? -7.999 1.916 6.318 1.00 91.19 94 VAL A O 1
ATOM 757 N N . ARG A 1 95 ? -6.060 2.274 5.240 1.00 92.38 95 ARG A N 1
ATOM 758 C CA . ARG A 1 95 ? -5.441 3.005 6.357 1.00 92.38 95 ARG A CA 1
ATOM 759 C C . ARG A 1 95 ? -6.242 4.258 6.701 1.00 92.38 95 ARG A C 1
ATOM 761 O O . ARG A 1 95 ? -6.434 4.539 7.881 1.00 92.38 95 ARG A O 1
ATOM 768 N N . SER A 1 96 ? -6.755 4.977 5.697 1.00 90.38 96 SER A N 1
ATOM 769 C CA . SER A 1 96 ? -7.611 6.147 5.912 1.00 90.38 96 SER A CA 1
ATOM 770 C C . SER A 1 96 ? -8.895 5.767 6.643 1.00 90.38 96 SER A C 1
ATOM 772 O O . SER A 1 96 ? -9.286 6.447 7.587 1.00 90.38 96 SER A O 1
ATOM 774 N N . THR A 1 97 ? -9.511 4.646 6.268 1.00 89.69 97 THR A N 1
ATOM 775 C CA . THR A 1 97 ? -10.713 4.134 6.941 1.00 89.69 97 THR A CA 1
ATOM 776 C C . THR A 1 97 ? -10.431 3.800 8.406 1.00 89.69 97 THR A C 1
ATOM 778 O O . THR A 1 97 ? -11.183 4.213 9.287 1.00 89.69 97 THR A O 1
ATOM 781 N N . VAL A 1 98 ? -9.313 3.126 8.692 1.00 91.25 98 VAL A N 1
ATOM 782 C CA . VAL A 1 98 ? -8.903 2.789 10.066 1.00 91.25 98 VAL A CA 1
ATOM 783 C C . VAL A 1 98 ? -8.621 4.043 10.893 1.00 91.25 98 VAL A C 1
ATOM 785 O O . VAL A 1 98 ? -9.091 4.134 12.023 1.00 91.25 98 VAL A O 1
ATOM 788 N N . LEU A 1 99 ? -7.909 5.028 10.338 1.00 90.88 99 LEU A N 1
ATOM 789 C CA . LEU A 1 99 ? -7.631 6.299 11.018 1.00 90.88 99 LEU A CA 1
ATOM 790 C C . LEU A 1 99 ? -8.906 7.079 11.371 1.00 90.88 99 LEU A C 1
ATOM 792 O O . LEU A 1 99 ? -8.917 7.780 12.380 1.00 90.88 99 LEU A O 1
ATOM 796 N N . LEU A 1 100 ? -9.962 6.961 10.559 1.00 88.69 100 LEU A N 1
ATOM 797 C CA . LEU A 1 100 ? -11.250 7.619 10.795 1.00 88.69 100 LEU A CA 1
ATOM 798 C C . LEU A 1 100 ? -12.136 6.868 11.796 1.00 88.69 100 LEU A C 1
ATOM 800 O O . LEU A 1 100 ? -12.858 7.501 12.561 1.00 88.69 100 LEU A O 1
ATOM 804 N N . GLN A 1 101 ? -12.115 5.535 11.773 1.00 87.62 101 GLN A N 1
ATOM 805 C CA . GLN A 1 101 ? -13.035 4.702 12.557 1.00 87.62 101 GLN A CA 1
ATOM 806 C C . GLN A 1 101 ? -12.474 4.279 13.920 1.00 87.62 101 GLN A C 1
ATOM 808 O O . GLN A 1 101 ? -13.241 4.012 14.843 1.00 87.62 101 GLN A O 1
ATOM 813 N N . ALA A 1 102 ? -11.151 4.202 14.078 1.00 86.06 102 ALA A N 1
ATOM 814 C CA . ALA A 1 102 ? -10.548 3.747 15.324 1.00 86.06 102 ALA A CA 1
ATOM 815 C C . ALA A 1 102 ? -10.645 4.823 16.413 1.00 86.06 102 ALA A C 1
ATOM 817 O O . ALA A 1 102 ? -10.003 5.871 16.339 1.00 86.06 102 ALA A O 1
ATOM 818 N N . GLN A 1 103 ? -11.400 4.534 17.473 1.00 76.62 103 GLN A N 1
ATOM 819 C CA . GLN A 1 103 ? -11.595 5.475 18.579 1.00 76.62 103 GLN A CA 1
ATOM 820 C C . GLN A 1 103 ? -10.335 5.676 19.425 1.00 76.62 103 GLN A C 1
ATOM 822 O O . GLN A 1 103 ? -10.089 6.764 19.947 1.00 76.62 103 GLN A O 1
ATOM 827 N N . LYS A 1 104 ? -9.534 4.617 19.586 1.00 85.25 104 LYS A N 1
ATOM 828 C CA . LYS A 1 104 ? -8.319 4.622 20.406 1.00 85.25 104 LYS A CA 1
ATOM 829 C C . LYS A 1 104 ? -7.184 3.954 19.647 1.00 85.25 104 LYS A C 1
ATOM 831 O O . LYS A 1 104 ? -7.046 2.737 19.664 1.00 85.25 104 LYS A O 1
ATOM 836 N N . LEU A 1 105 ? -6.370 4.782 19.003 1.00 90.94 105 LEU A N 1
ATOM 837 C CA . LEU A 1 105 ? -5.072 4.386 18.467 1.00 90.94 105 LEU A CA 1
ATOM 838 C C . LEU A 1 105 ? -3.988 4.821 19.445 1.00 90.94 105 LEU A C 1
ATOM 840 O O . LEU A 1 105 ? -3.961 5.980 19.870 1.00 90.94 105 LEU A O 1
ATOM 844 N N . SER A 1 106 ? -3.076 3.915 19.768 1.00 93.94 106 SER A N 1
ATOM 845 C CA . SER A 1 106 ? -1.834 4.264 20.447 1.00 93.94 106 SER A CA 1
ATOM 846 C C . SER A 1 106 ? -1.017 5.263 19.607 1.00 93.94 106 SER A C 1
ATOM 848 O O . SER A 1 106 ? -1.165 5.321 18.378 1.00 93.94 106 SER A O 1
ATOM 850 N N . PRO A 1 107 ? -0.114 6.041 20.234 1.00 95.06 107 PRO A N 1
ATOM 851 C CA . PRO A 1 107 ? 0.762 6.955 19.503 1.00 95.06 107 PRO A CA 1
ATOM 852 C C . PRO A 1 107 ? 1.579 6.256 18.409 1.00 95.06 107 PRO A C 1
ATOM 854 O O . PRO A 1 107 ? 1.755 6.810 17.326 1.00 95.06 107 PRO A O 1
ATOM 857 N N . TRP A 1 108 ? 2.029 5.023 18.665 1.00 95.75 108 TRP A N 1
ATOM 858 C CA . TRP A 1 108 ? 2.792 4.231 17.702 1.00 95.75 108 TRP A CA 1
ATOM 859 C C . TRP A 1 108 ? 1.938 3.774 16.511 1.00 95.75 108 TRP A C 1
ATOM 861 O O . TRP A 1 108 ? 2.346 3.977 15.371 1.00 95.75 108 TRP A O 1
ATOM 871 N N . GLU A 1 109 ? 0.734 3.240 16.745 1.00 96.06 109 GLU A N 1
ATOM 872 C CA . GLU A 1 109 ? -0.186 2.850 15.661 1.00 96.06 109 GLU A CA 1
ATOM 873 C C . GLU A 1 109 ? -0.515 4.047 14.770 1.00 96.06 109 GLU A C 1
ATOM 875 O O . GLU A 1 109 ? -0.429 3.970 13.545 1.00 96.06 109 GLU A O 1
ATOM 880 N N . ARG A 1 110 ? -0.826 5.192 15.388 1.00 95.56 110 ARG A N 1
ATOM 881 C CA . ARG A 1 110 ? -1.083 6.432 14.657 1.00 95.56 110 ARG A CA 1
ATOM 882 C C . ARG A 1 110 ? 0.136 6.859 13.843 1.00 95.56 110 ARG A C 1
ATOM 884 O O . ARG A 1 110 ? -0.031 7.243 12.689 1.00 95.56 110 ARG A O 1
ATOM 891 N N . ALA A 1 111 ? 1.341 6.770 14.405 1.00 95.75 111 ALA A N 1
ATOM 892 C CA . ALA A 1 111 ? 2.575 7.088 13.693 1.00 95.75 111 ALA A CA 1
ATOM 893 C C . ALA A 1 111 ? 2.798 6.175 12.479 1.00 95.75 111 ALA A C 1
ATOM 895 O O . ALA A 1 111 ? 3.148 6.680 11.418 1.00 95.75 111 ALA A O 1
ATOM 896 N N . VAL A 1 112 ? 2.557 4.863 12.597 1.00 96.69 112 VAL A N 1
ATOM 897 C CA . VAL A 1 112 ? 2.663 3.920 11.470 1.00 96.69 112 VAL A CA 1
ATOM 898 C C . VAL A 1 112 ? 1.648 4.243 10.377 1.00 96.69 112 VAL A C 1
ATOM 900 O O . VAL A 1 112 ? 2.028 4.405 9.221 1.00 96.69 112 VAL A O 1
ATOM 903 N N . LEU A 1 113 ? 0.368 4.383 10.729 1.00 95.94 113 LEU A N 1
ATOM 904 C CA . LEU A 1 113 ? -0.704 4.620 9.754 1.00 95.94 113 LEU A CA 1
ATOM 905 C C . LEU A 1 113 ? -0.608 5.996 9.077 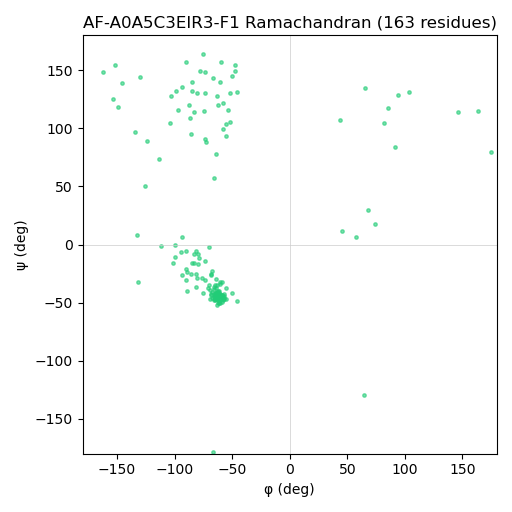1.00 95.94 113 LEU A C 1
ATOM 907 O O . LEU A 1 113 ? -1.120 6.186 7.972 1.00 95.94 113 LEU A O 1
ATOM 911 N N . SER A 1 114 ? 0.069 6.951 9.717 1.00 95.12 114 SER A N 1
ATOM 912 C CA . SER A 1 114 ? 0.287 8.297 9.174 1.00 95.12 114 SER A CA 1
ATOM 913 C C . SER A 1 114 ? 1.478 8.380 8.217 1.00 95.12 114 SER A C 1
ATOM 915 O O . SER A 1 114 ? 1.655 9.419 7.582 1.00 95.12 114 SER A O 1
ATOM 917 N N . GLN A 1 115 ? 2.293 7.326 8.085 1.00 94.75 115 GLN A N 1
ATOM 918 C CA . GLN A 1 115 ? 3.402 7.332 7.127 1.00 94.75 115 GLN A CA 1
ATOM 919 C C . GLN A 1 115 ? 2.864 7.508 5.698 1.00 94.75 115 GLN A C 1
ATOM 921 O O . GLN A 1 115 ? 1.813 6.956 5.361 1.00 94.75 115 GLN A O 1
ATOM 926 N N . PRO A 1 116 ? 3.533 8.302 4.849 1.00 91.75 116 PRO A N 1
ATOM 927 C CA . PRO A 1 116 ? 3.072 8.524 3.489 1.00 91.75 116 PRO A CA 1
ATOM 928 C C . PRO A 1 116 ? 3.317 7.279 2.632 1.00 91.75 116 PRO A C 1
ATOM 930 O O . PRO A 1 116 ? 4.432 6.764 2.585 1.00 91.75 116 PRO A O 1
ATOM 933 N N . LEU A 1 117 ? 2.283 6.838 1.915 1.00 92.81 117 LEU A N 1
ATOM 934 C CA . LEU A 1 117 ? 2.421 5.931 0.779 1.00 92.81 117 LEU A CA 1
ATOM 935 C C . LEU A 1 117 ? 2.507 6.768 -0.498 1.00 92.81 117 LEU A C 1
ATOM 937 O O . LEU A 1 117 ? 1.756 7.736 -0.664 1.00 92.81 117 LEU A O 1
ATOM 941 N N . ARG A 1 118 ? 3.436 6.432 -1.395 1.00 92.69 118 ARG A N 1
ATOM 942 C CA . ARG A 1 118 ? 3.598 7.186 -2.641 1.00 92.69 118 ARG A CA 1
ATOM 943 C C . ARG A 1 118 ? 2.458 6.884 -3.601 1.00 92.69 118 ARG A C 1
ATOM 945 O O . ARG A 1 118 ? 1.955 5.766 -3.673 1.00 92.69 118 ARG A O 1
ATOM 952 N N . LYS A 1 119 ? 2.101 7.883 -4.407 1.00 88.31 119 LYS A N 1
ATOM 953 C CA . LYS A 1 119 ? 1.249 7.671 -5.577 1.00 88.31 119 LYS A CA 1
ATOM 954 C C . LYS A 1 119 ? 2.118 7.205 -6.735 1.00 88.31 119 L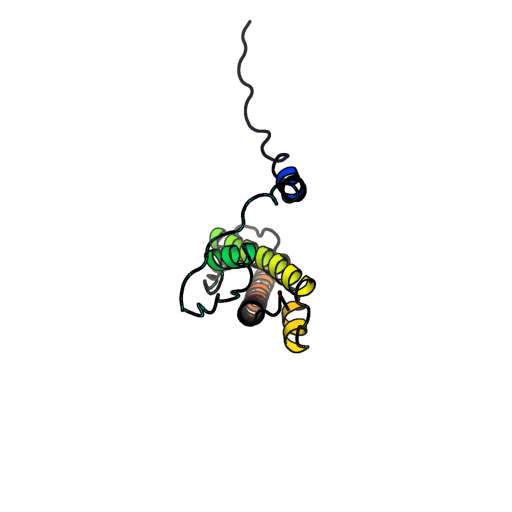YS A C 1
ATOM 956 O O . LYS A 1 119 ? 2.953 7.958 -7.230 1.00 88.31 119 LYS A O 1
ATOM 961 N N . TRP A 1 120 ? 1.907 5.968 -7.158 1.00 90.50 120 TRP A N 1
ATOM 962 C CA . TRP A 1 120 ? 2.643 5.363 -8.260 1.00 90.50 120 TRP A CA 1
ATOM 963 C C . TRP A 1 120 ? 1.966 5.697 -9.591 1.00 90.50 120 TRP A C 1
ATOM 965 O O . TRP A 1 120 ? 0.869 5.219 -9.885 1.00 90.50 120 TRP A O 1
ATOM 975 N N . TYR A 1 121 ? 2.612 6.556 -10.380 1.00 86.62 121 TYR A N 1
ATOM 976 C CA . TYR A 1 121 ? 2.186 6.915 -11.735 1.00 86.62 121 TYR A CA 1
ATOM 977 C C . TYR A 1 121 ? 2.554 5.811 -12.720 1.00 86.62 121 TYR A C 1
ATOM 979 O O . TYR A 1 121 ? 3.567 5.146 -12.527 1.00 86.62 121 TYR A O 1
ATOM 987 N N . THR A 1 122 ? 1.765 5.640 -13.783 1.00 84.88 122 THR A N 1
ATOM 988 C CA . THR A 1 122 ? 2.033 4.641 -14.827 1.00 84.88 122 THR A CA 1
ATOM 989 C C . THR A 1 122 ? 3.446 4.811 -15.384 1.00 84.88 122 THR A C 1
ATOM 991 O O . THR A 1 122 ? 3.749 5.832 -15.994 1.00 84.88 122 THR A O 1
ATOM 994 N N . LEU A 1 123 ? 4.295 3.805 -15.177 1.00 85.94 123 LEU A N 1
ATOM 995 C CA . LEU A 1 123 ? 5.634 3.753 -15.768 1.00 85.94 123 LEU A CA 1
ATOM 996 C C . LEU A 1 123 ? 5.553 3.380 -17.255 1.00 85.94 123 LEU A C 1
ATOM 998 O O . LEU A 1 123 ? 4.537 2.843 -17.697 1.00 85.94 123 LEU A O 1
ATOM 1002 N N . GLY A 1 124 ? 6.623 3.607 -18.018 1.00 86.00 124 GLY A N 1
ATOM 1003 C CA . GLY A 1 124 ? 6.825 2.993 -19.338 1.00 86.00 124 GLY A CA 1
ATOM 1004 C C . GLY A 1 124 ? 7.036 1.473 -19.249 1.00 86.00 124 GLY A C 1
ATOM 1005 O O . GLY A 1 124 ? 6.929 0.886 -18.169 1.00 86.00 124 GLY A O 1
ATOM 1006 N N . GLU A 1 125 ? 7.260 0.808 -20.383 1.00 88.69 125 GLU A N 1
ATOM 1007 C CA . GLU A 1 125 ? 7.728 -0.595 -20.406 1.00 88.69 125 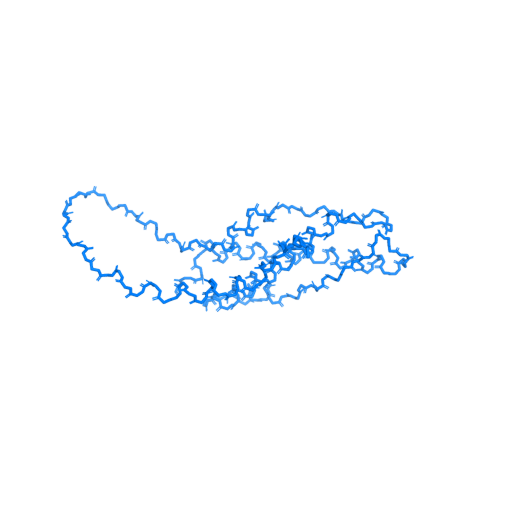GLU A CA 1
ATOM 1008 C C . GLU A 1 125 ? 9.219 -0.703 -20.065 1.00 88.69 125 GLU A C 1
ATOM 1010 O O . GLU A 1 125 ? 9.652 -1.684 -19.461 1.00 88.69 125 GLU A O 1
ATOM 1015 N N . GLU A 1 126 ? 9.977 0.343 -20.378 1.00 92.25 126 GLU A N 1
ATOM 1016 C CA . GLU A 1 126 ? 11.397 0.474 -20.092 1.00 92.25 126 GLU A CA 1
ATOM 1017 C C . GLU A 1 126 ? 11.668 1.825 -19.418 1.00 92.25 126 GLU A C 1
ATOM 1019 O O . GLU A 1 126 ? 11.010 2.825 -19.715 1.00 92.25 126 GLU A O 1
ATOM 1024 N N . ILE A 1 127 ? 12.614 1.832 -18.479 1.00 92.12 127 ILE A N 1
ATOM 1025 C CA . ILE A 1 127 ? 13.126 3.034 -17.823 1.00 92.12 127 ILE A CA 1
ATOM 1026 C C . ILE A 1 127 ? 14.502 3.334 -18.414 1.00 92.12 127 ILE A C 1
ATOM 1028 O O . ILE A 1 127 ? 15.487 2.671 -18.090 1.00 92.12 127 ILE A O 1
ATOM 1032 N N . GLU A 1 128 ? 14.566 4.346 -19.274 1.00 92.19 128 GLU A N 1
ATOM 1033 C CA . GLU A 1 128 ? 15.789 4.697 -20.009 1.00 92.19 128 GLU A CA 1
ATOM 1034 C C . GLU A 1 128 ? 16.838 5.379 -19.118 1.00 92.19 128 GLU A C 1
ATOM 1036 O O . GLU A 1 128 ? 18.041 5.251 -19.337 1.00 92.19 128 GLU A O 1
ATOM 1041 N N . SER A 1 129 ? 16.392 6.114 -18.097 1.00 94.25 129 SER A N 1
ATOM 1042 C CA . SER A 1 129 ? 17.269 6.877 -17.212 1.00 94.25 129 SER A CA 1
ATOM 1043 C C . SER A 1 129 ? 17.767 6.015 -16.043 1.00 94.25 129 SER A C 1
ATOM 1045 O O . SER A 1 129 ? 16.958 5.605 -15.206 1.00 94.25 129 SER A O 1
ATOM 1047 N N . PRO A 1 130 ? 19.092 5.808 -15.879 1.00 92.12 130 PRO A N 1
ATOM 1048 C CA . PRO A 1 130 ? 19.636 5.084 -14.726 1.00 92.12 130 PRO A CA 1
ATOM 1049 C C . PRO A 1 130 ? 19.272 5.736 -13.387 1.00 92.12 130 PRO A C 1
ATOM 1051 O O . PRO A 1 130 ? 19.085 5.053 -12.382 1.00 92.12 130 PRO A O 1
ATOM 1054 N N . HIS A 1 131 ? 19.144 7.065 -13.377 1.00 94.25 131 HIS A N 1
ATOM 1055 C CA . HIS A 1 131 ? 18.716 7.807 -12.197 1.00 94.25 131 HIS A CA 1
ATOM 1056 C C . HIS A 1 131 ? 17.249 7.528 -11.851 1.00 94.25 131 HIS A C 1
ATOM 1058 O O . HIS A 1 131 ? 16.922 7.319 -10.682 1.00 94.25 131 HIS A O 1
ATOM 1064 N N . GLU A 1 132 ? 16.370 7.497 -12.856 1.00 92.31 132 GLU A N 1
ATOM 1065 C CA . GLU A 1 132 ? 14.962 7.149 -12.653 1.00 92.31 132 GLU A CA 1
ATOM 1066 C C . GLU A 1 132 ? 14.822 5.703 -12.177 1.00 92.31 132 GLU A C 1
ATOM 1068 O O . GLU A 1 132 ? 14.085 5.446 -11.228 1.00 92.31 132 GLU A O 1
ATOM 1073 N N . LEU A 1 133 ? 15.589 4.774 -12.754 1.00 92.88 133 LEU A N 1
ATOM 1074 C CA . LEU A 1 133 ? 15.586 3.371 -12.347 1.00 92.88 133 LEU A CA 1
ATOM 1075 C C . LEU A 1 133 ? 15.946 3.211 -10.862 1.00 92.88 133 LEU A C 1
ATOM 1077 O O . LEU A 1 133 ? 15.233 2.539 -10.117 1.00 92.88 133 LEU A O 1
ATOM 1081 N N . ASP A 1 134 ? 17.018 3.866 -10.414 1.00 94.62 134 ASP A N 1
ATOM 1082 C CA . ASP A 1 134 ? 17.461 3.848 -9.015 1.00 94.62 134 ASP A CA 1
ATOM 1083 C C . ASP A 1 134 ? 16.443 4.525 -8.075 1.00 94.62 134 ASP A C 1
ATOM 1085 O O . ASP A 1 134 ? 16.190 4.072 -6.955 1.00 94.62 134 ASP A O 1
ATOM 1089 N N . LEU A 1 135 ? 15.793 5.601 -8.527 1.00 94.19 135 LEU A N 1
ATOM 1090 C CA . LEU A 1 135 ? 14.716 6.245 -7.776 1.00 94.19 135 LEU A CA 1
ATOM 1091 C C . LEU A 1 135 ? 13.500 5.318 -7.617 1.00 94.19 135 LEU A C 1
ATOM 1093 O O . LEU A 1 135 ? 12.985 5.165 -6.508 1.00 94.19 135 LEU A O 1
ATOM 1097 N N . VAL A 1 136 ? 13.059 4.674 -8.699 1.00 94.25 136 VAL A N 1
ATOM 1098 C CA . VAL A 1 136 ? 11.938 3.724 -8.708 1.00 94.25 136 VAL A CA 1
ATOM 1099 C C . VAL A 1 136 ? 12.249 2.521 -7.816 1.00 94.25 136 VAL A C 1
ATOM 1101 O O . VAL A 1 136 ? 11.423 2.158 -6.976 1.00 94.25 136 VAL A O 1
ATOM 1104 N N . ALA A 1 137 ? 13.448 1.943 -7.929 1.00 92.88 137 ALA A N 1
ATOM 1105 C CA . ALA A 1 137 ? 13.872 0.804 -7.119 1.00 92.88 137 ALA A CA 1
ATOM 1106 C C . ALA A 1 137 ? 13.873 1.132 -5.618 1.00 92.88 137 ALA A C 1
ATOM 1108 O O . ALA A 1 137 ? 13.306 0.383 -4.816 1.00 92.88 137 ALA A O 1
ATOM 1109 N N . ARG A 1 138 ? 14.443 2.281 -5.228 1.00 94.06 138 ARG A N 1
ATOM 1110 C CA . ARG A 1 138 ? 14.457 2.730 -3.827 1.00 94.06 138 ARG A CA 1
ATOM 1111 C C . ARG A 1 138 ? 13.061 3.023 -3.297 1.00 94.06 138 ARG A C 1
ATOM 1113 O O . ARG A 1 138 ? 12.735 2.613 -2.184 1.00 94.06 138 ARG A O 1
ATOM 1120 N N . ASN A 1 139 ? 12.226 3.693 -4.088 1.00 94.56 139 ASN A N 1
ATOM 1121 C CA . ASN A 1 139 ? 10.845 3.975 -3.705 1.00 94.56 139 ASN A CA 1
ATOM 1122 C C . ASN A 1 139 ? 1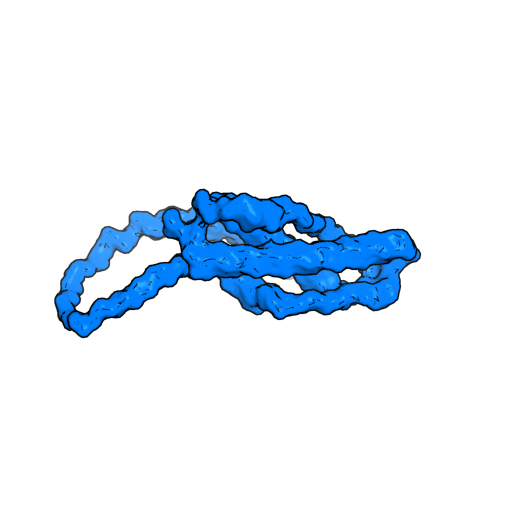0.053 2.681 -3.487 1.00 94.56 139 ASN A C 1
ATOM 1124 O O . ASN A 1 139 ? 9.331 2.578 -2.498 1.00 94.56 139 ASN A O 1
ATOM 1128 N N . TRP A 1 140 ? 10.229 1.678 -4.354 1.00 93.31 140 TRP A N 1
ATOM 1129 C CA . TRP A 1 140 ? 9.569 0.381 -4.208 1.00 93.31 140 TRP A CA 1
ATOM 1130 C C . TRP A 1 140 ? 9.989 -0.314 -2.912 1.00 93.31 140 TRP A C 1
ATOM 1132 O O . TRP A 1 140 ? 9.129 -0.727 -2.137 1.00 93.31 140 TRP A O 1
ATOM 1142 N N . GLN A 1 141 ? 11.294 -0.388 -2.631 1.00 92.19 141 GLN A N 1
ATOM 1143 C CA . GLN A 1 141 ? 11.808 -0.998 -1.400 1.00 92.19 141 GLN A CA 1
ATOM 1144 C C . GLN A 1 141 ? 11.275 -0.307 -0.139 1.00 92.19 141 GLN A C 1
ATOM 1146 O O . GLN A 1 141 ? 10.874 -0.975 0.813 1.00 92.19 141 GLN A O 1
ATOM 1151 N N . GLN A 1 142 ? 11.252 1.027 -0.127 1.00 94.06 142 GLN A N 1
ATOM 1152 C CA . GLN A 1 142 ? 10.743 1.787 1.012 1.00 94.06 142 GLN A CA 1
ATOM 1153 C C . GLN A 1 142 ? 9.245 1.561 1.219 1.00 94.06 142 GLN A C 1
ATOM 1155 O O . GLN A 1 142 ? 8.823 1.260 2.336 1.00 94.06 142 GLN A O 1
ATOM 1160 N N . ASP A 1 143 ? 8.451 1.650 0.152 1.00 94.50 143 ASP A N 1
ATOM 1161 C CA . ASP A 1 143 ? 7.006 1.460 0.245 1.00 94.50 143 ASP A CA 1
ATOM 1162 C C . ASP A 1 143 ? 6.656 0.024 0.649 1.00 94.50 143 ASP A C 1
ATOM 1164 O O . ASP A 1 143 ? 5.756 -0.158 1.460 1.00 94.50 143 ASP A O 1
ATOM 1168 N N . GLN A 1 144 ? 7.408 -0.993 0.212 1.00 91.94 144 GLN A N 1
ATOM 1169 C CA . GLN A 1 144 ? 7.233 -2.371 0.692 1.00 91.94 144 GLN A CA 1
ATOM 1170 C C . GLN A 1 144 ? 7.324 -2.487 2.217 1.00 91.94 144 GLN A C 1
ATOM 1172 O O . GLN A 1 144 ? 6.479 -3.124 2.850 1.00 91.94 144 GLN A O 1
ATOM 1177 N N . VAL A 1 145 ? 8.336 -1.862 2.823 1.00 92.56 145 VAL A N 1
ATOM 1178 C CA . VAL A 1 145 ? 8.530 -1.893 4.279 1.00 92.56 145 VAL A CA 1
ATOM 1179 C C . VAL A 1 145 ? 7.377 -1.190 4.996 1.00 92.56 145 VAL A C 1
ATOM 1181 O O . VAL A 1 145 ? 6.845 -1.721 5.974 1.00 92.56 145 VAL A O 1
ATOM 1184 N N . ILE A 1 146 ? 6.970 -0.019 4.497 1.00 94.19 146 ILE A N 1
ATOM 1185 C CA . ILE A 1 146 ? 5.861 0.757 5.064 1.00 94.19 146 ILE A CA 1
ATOM 1186 C C . ILE A 1 146 ? 4.556 -0.038 4.965 1.00 94.19 146 ILE A C 1
ATOM 1188 O O . ILE A 1 146 ? 3.851 -0.185 5.963 1.00 94.19 146 ILE A O 1
ATOM 1192 N N . MET A 1 147 ? 4.262 -0.599 3.790 1.00 94.00 147 MET A N 1
ATOM 1193 C CA . MET A 1 147 ? 3.054 -1.378 3.534 1.00 94.00 147 MET A CA 1
ATOM 1194 C C . MET A 1 147 ? 2.949 -2.581 4.468 1.00 94.00 147 MET A C 1
ATOM 1196 O O . MET A 1 147 ? 1.923 -2.752 5.120 1.00 94.00 147 MET A O 1
ATOM 1200 N N . ASN A 1 148 ? 4.015 -3.377 4.596 1.00 93.00 148 ASN A N 1
ATOM 1201 C CA . ASN A 1 148 ? 4.007 -4.553 5.468 1.00 93.00 148 ASN A CA 1
ATOM 1202 C C . ASN A 1 148 ? 3.755 -4.162 6.933 1.00 93.00 148 ASN A C 1
ATOM 1204 O O . ASN A 1 148 ? 2.909 -4.758 7.599 1.00 93.00 148 ASN A O 1
ATOM 1208 N N . ARG A 1 149 ? 4.412 -3.101 7.419 1.00 95.06 149 ARG A N 1
ATOM 1209 C CA . ARG A 1 149 ? 4.201 -2.608 8.788 1.00 95.06 149 ARG A CA 1
ATOM 1210 C C . ARG A 1 149 ? 2.783 -2.064 8.997 1.00 95.06 149 ARG A C 1
ATOM 1212 O O . ARG A 1 149 ? 2.200 -2.270 10.064 1.00 95.06 149 ARG A O 1
ATOM 1219 N N . MET A 1 150 ? 2.217 -1.376 8.005 1.00 95.56 150 MET A N 1
ATOM 1220 C CA . MET A 1 150 ? 0.831 -0.902 8.054 1.00 95.56 150 MET A CA 1
ATOM 1221 C C . MET A 1 150 ? -0.152 -2.068 8.092 1.00 95.56 150 MET A C 1
ATOM 1223 O O . MET A 1 150 ? -1.048 -2.066 8.927 1.00 95.56 150 MET A O 1
ATOM 1227 N N . GLU A 1 151 ? 0.020 -3.069 7.232 1.00 94.62 151 GLU A N 1
ATOM 1228 C CA . GLU A 1 151 ? -0.836 -4.256 7.183 1.00 94.62 151 GLU A CA 1
ATOM 1229 C C . GLU A 1 151 ? -0.852 -5.022 8.509 1.00 94.62 151 GLU A C 1
ATOM 1231 O O . GLU A 1 151 ? -1.919 -5.430 8.972 1.00 94.62 151 GLU A O 1
ATOM 1236 N N . GLU A 1 152 ? 0.312 -5.198 9.136 1.00 94.25 152 GLU A N 1
ATOM 1237 C CA . GLU A 1 152 ? 0.428 -5.793 10.471 1.00 94.25 152 GLU A CA 1
ATOM 1238 C C . GLU A 1 152 ? -0.317 -4.955 11.512 1.00 94.25 152 GLU A C 1
ATOM 1240 O O . GLU A 1 152 ? -1.197 -5.462 12.204 1.00 94.25 152 GLU A O 1
ATOM 1245 N N . THR A 1 153 ? -0.055 -3.648 11.539 1.00 95.56 153 THR A N 1
ATOM 1246 C CA . THR A 1 153 ? -0.714 -2.711 12.461 1.00 95.56 153 THR A CA 1
ATOM 1247 C C . THR A 1 153 ? -2.239 -2.725 12.308 1.00 95.56 153 THR A C 1
ATOM 1249 O O . THR A 1 153 ? -2.967 -2.790 13.298 1.00 95.56 153 THR A O 1
ATOM 1252 N N . ILE A 1 154 ? -2.743 -2.699 11.072 1.00 93.69 154 ILE A N 1
ATOM 1253 C CA . ILE A 1 154 ? -4.178 -2.751 10.765 1.00 93.69 154 ILE A CA 1
ATOM 1254 C C . ILE A 1 154 ? -4.773 -4.083 11.227 1.00 93.69 154 ILE A C 1
ATOM 1256 O O . ILE A 1 154 ? -5.810 -4.096 11.893 1.00 93.69 154 ILE A O 1
ATOM 1260 N N . SER A 1 155 ? -4.106 -5.198 10.924 1.00 92.38 155 SER A N 1
ATOM 1261 C CA . SER A 1 155 ? -4.526 -6.527 11.373 1.00 92.38 155 SER A CA 1
ATOM 1262 C C . SER A 1 155 ? -4.637 -6.600 12.899 1.00 92.38 155 SER A C 1
ATOM 1264 O O . SER A 1 155 ? -5.617 -7.131 13.433 1.00 92.38 155 SER A O 1
ATOM 1266 N N . ASP A 1 156 ? -3.675 -6.024 13.615 1.00 92.94 156 ASP A N 1
ATOM 1267 C CA . ASP A 1 156 ? -3.654 -6.005 15.076 1.00 92.94 156 ASP A CA 1
ATOM 1268 C C . ASP A 1 156 ? -4.766 -5.120 15.652 1.00 92.94 156 ASP A C 1
ATOM 1270 O O . ASP A 1 156 ? -5.433 -5.502 16.613 1.00 92.94 156 ASP A O 1
ATOM 1274 N N . ILE A 1 157 ? -5.008 -3.936 15.081 1.00 91.75 157 ILE A N 1
ATOM 1275 C CA . ILE A 1 157 ? -6.123 -3.051 15.473 1.00 91.75 157 ILE A CA 1
ATOM 1276 C C . ILE A 1 157 ? -7.468 -3.776 15.317 1.00 91.75 157 ILE A C 1
ATOM 1278 O O . ILE A 1 157 ? -8.297 -3.764 16.231 1.00 91.75 157 ILE A O 1
ATOM 1282 N N . ILE A 1 158 ? -7.672 -4.438 14.175 1.00 88.38 158 ILE A N 1
ATOM 1283 C CA . ILE A 1 158 ? -8.920 -5.140 13.854 1.00 88.38 158 ILE A CA 1
ATOM 1284 C C . ILE A 1 158 ? -9.119 -6.351 14.767 1.00 88.38 158 ILE A C 1
ATOM 1286 O O . ILE A 1 158 ? -10.208 -6.532 15.311 1.00 88.38 158 ILE A O 1
ATOM 1290 N N . SER A 1 159 ? -8.079 -7.165 14.970 1.00 87.88 159 SER A N 1
ATOM 1291 C CA . SER A 1 159 ? -8.161 -8.375 15.801 1.00 87.88 159 SER A CA 1
ATOM 1292 C C . SER A 1 159 ? -8.459 -8.078 17.273 1.00 87.88 159 SER A C 1
ATOM 1294 O O . SER A 1 159 ? -9.133 -8.870 17.929 1.00 87.88 159 SER A O 1
ATOM 1296 N N . ARG A 1 160 ? -8.033 -6.913 17.778 1.00 87.56 160 ARG A N 1
ATOM 1297 C CA . ARG A 1 160 ? -8.356 -6.427 19.130 1.00 87.56 160 ARG A CA 1
ATOM 1298 C C . ARG A 1 160 ? -9.737 -5.770 19.238 1.00 87.56 160 ARG A C 1
ATOM 1300 O O . ARG A 1 160 ? -10.144 -5.407 20.336 1.00 87.56 160 ARG A O 1
ATOM 1307 N N . GLY A 1 161 ? -10.456 -5.602 18.126 1.00 81.88 161 GLY A N 1
ATOM 1308 C CA . GLY A 1 161 ? -11.789 -4.996 18.108 1.00 81.88 161 GLY A CA 1
ATOM 1309 C C . GLY A 1 161 ? -11.803 -3.475 18.304 1.00 81.88 161 GLY A C 1
ATOM 1310 O O . GLY A 1 161 ? -12.856 -2.914 18.588 1.00 81.88 161 GLY A O 1
ATOM 1311 N N . ALA A 1 162 ? -10.672 -2.785 18.119 1.00 78.56 162 ALA A N 1
ATOM 1312 C CA . ALA A 1 162 ? -10.525 -1.353 18.419 1.00 78.56 162 ALA A CA 1
ATOM 1313 C C . ALA A 1 162 ? -11.289 -0.401 17.468 1.00 78.56 162 ALA A C 1
ATOM 1315 O O . ALA A 1 162 ? -11.275 0.815 17.660 1.00 78.56 162 ALA A O 1
ATOM 1316 N N . LEU A 1 163 ? -11.969 -0.943 16.456 1.00 76.31 163 LEU A N 1
ATOM 1317 C CA . LEU A 1 163 ? -12.853 -0.201 15.550 1.00 76.31 163 LEU A CA 1
ATOM 1318 C C . LEU A 1 163 ? -14.314 -0.149 16.034 1.00 76.31 163 LEU A C 1
ATOM 1320 O O . LEU A 1 163 ? -15.129 0.522 15.411 1.00 76.31 163 LEU A O 1
ATOM 1324 N N . TRP A 1 164 ? -14.648 -0.855 17.120 1.00 62.81 164 TRP A N 1
ATOM 1325 C CA . TRP A 1 164 ? -16.034 -1.116 17.544 1.00 62.81 164 TRP A CA 1
ATOM 1326 C C . TRP A 1 164 ? -16.294 -0.852 19.030 1.00 62.81 164 TRP A C 1
ATOM 1328 O O . TRP A 1 164 ? -17.339 -1.256 19.540 1.00 62.81 164 TRP A O 1
ATOM 1338 N N . ALA A 1 165 ? -15.316 -0.262 19.722 1.00 49.28 165 ALA A N 1
ATOM 1339 C CA . ALA A 1 165 ? -15.401 0.059 21.146 1.00 49.28 165 ALA A CA 1
ATOM 1340 C C . ALA A 1 165 ? -16.309 1.264 21.425 1.00 49.28 165 ALA A C 1
ATOM 1342 O O . ALA A 1 165 ? -16.627 1.993 20.462 1.00 49.28 165 ALA A O 1
#